Protein AF-A0A854CPE5-F1 (afdb_monomer_lite)

Organism: Xanthomonas oryzae pv. oryzae (NCBI:txid64187)

Structure (mmCIF, N/CA/C/O backbone):
data_AF-A0A854CPE5-F1
#
_entry.id   AF-A0A854CPE5-F1
#
loop_
_at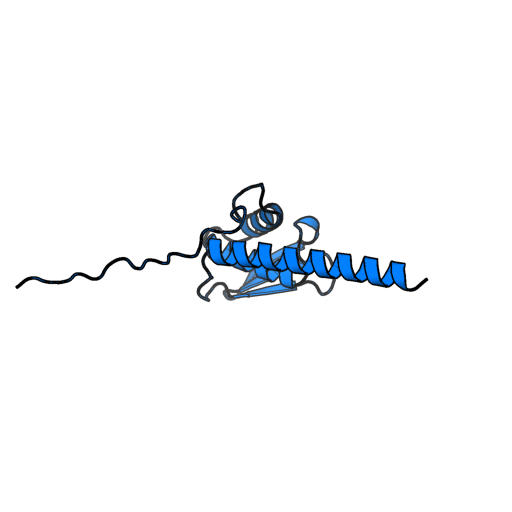om_site.group_PDB
_atom_site.id
_atom_site.type_symbol
_atom_site.label_atom_id
_atom_site.label_alt_id
_atom_site.label_comp_id
_atom_site.label_asym_id
_atom_site.label_entity_id
_atom_site.label_seq_id
_atom_site.pdbx_PDB_ins_code
_atom_site.Cartn_x
_atom_site.Cartn_y
_atom_site.Cartn_z
_atom_site.occupancy
_atom_site.B_iso_or_equiv
_atom_site.auth_seq_id
_atom_site.auth_comp_id
_atom_site.auth_asym_id
_atom_site.auth_atom_id
_atom_site.pdbx_PDB_model_num
ATOM 1 N N . MET A 1 1 ? -31.395 38.314 20.284 1.00 46.66 1 MET A N 1
ATOM 2 C CA . MET A 1 1 ? -31.740 37.144 19.441 1.00 46.66 1 MET A CA 1
ATOM 3 C C . MET A 1 1 ? -31.297 37.525 18.035 1.00 46.66 1 MET A C 1
ATOM 5 O O . MET A 1 1 ? -31.662 38.605 17.608 1.00 46.66 1 MET A O 1
ATOM 9 N N . SER A 1 2 ? -30.349 36.850 17.391 1.00 40.75 2 SER A N 1
ATOM 10 C CA . SER A 1 2 ? -30.485 35.465 16.932 1.00 40.75 2 SER A CA 1
ATOM 11 C C . SER A 1 2 ? -29.135 34.753 16.787 1.00 40.75 2 SER A C 1
ATOM 13 O O . SER A 1 2 ? -28.080 35.375 16.704 1.00 40.75 2 SER A O 1
ATOM 15 N N . ALA A 1 3 ? -29.227 33.428 16.828 1.00 42.06 3 ALA A N 1
ATOM 16 C CA . ALA A 1 3 ? -28.177 32.440 16.983 1.00 42.06 3 ALA A CA 1
ATOM 17 C C . ALA A 1 3 ? -27.216 32.311 15.789 1.00 42.06 3 ALA A C 1
ATOM 19 O O . ALA A 1 3 ? -27.612 32.420 14.632 1.00 42.06 3 ALA A O 1
ATOM 20 N N . GLN A 1 4 ? -25.969 31.961 16.108 1.00 42.56 4 GLN A N 1
ATOM 21 C CA . GLN A 1 4 ? -25.075 31.229 15.213 1.00 42.56 4 GLN A CA 1
ATOM 22 C C . GLN A 1 4 ? -25.560 29.773 15.110 1.00 42.56 4 GLN A C 1
ATOM 24 O O . GLN A 1 4 ? -25.997 29.214 16.121 1.00 42.56 4 GLN A O 1
ATOM 29 N N . PRO A 1 5 ? -25.349 29.115 13.963 1.00 46.19 5 PRO A N 1
ATOM 30 C CA . PRO A 1 5 ? -24.831 27.759 14.022 1.00 46.19 5 PRO A CA 1
ATOM 31 C C . PRO A 1 5 ? -23.523 27.655 13.237 1.00 46.19 5 PRO A C 1
ATOM 33 O O . PRO A 1 5 ? -23.435 27.958 12.050 1.00 46.19 5 PRO A O 1
ATOM 36 N N . ALA A 1 6 ? -22.492 27.209 13.948 1.00 49.81 6 ALA A N 1
ATOM 37 C CA . ALA A 1 6 ? -21.289 26.637 13.379 1.00 49.81 6 ALA A CA 1
ATOM 38 C C . ALA A 1 6 ? -21.638 25.300 12.709 1.00 49.81 6 ALA A C 1
ATOM 40 O O . ALA A 1 6 ? -22.220 24.446 13.375 1.00 49.81 6 ALA A O 1
ATOM 41 N N . GLN A 1 7 ? -21.292 25.163 11.424 1.00 41.03 7 GLN A N 1
ATOM 42 C CA . GLN A 1 7 ? -21.178 23.950 10.587 1.00 41.03 7 GLN A CA 1
ATOM 43 C C . GLN A 1 7 ? -21.105 24.480 9.142 1.00 41.03 7 GLN A C 1
ATOM 45 O O . GLN A 1 7 ? -22.050 25.107 8.691 1.00 41.03 7 GLN A O 1
ATOM 50 N N . THR A 1 8 ? -20.012 24.438 8.385 1.00 40.66 8 THR A N 1
ATOM 51 C CA . THR A 1 8 ? -19.112 23.320 8.104 1.00 40.66 8 THR A CA 1
ATOM 52 C C . THR A 1 8 ? -17.741 23.880 7.691 1.00 40.66 8 THR A C 1
ATOM 54 O O . THR A 1 8 ? -17.513 24.303 6.562 1.00 40.66 8 THR A O 1
ATOM 57 N N . ARG A 1 9 ? -16.770 23.875 8.612 1.00 40.59 9 ARG A N 1
ATOM 58 C CA . ARG A 1 9 ? -15.346 23.830 8.234 1.00 40.59 9 ARG A CA 1
ATOM 59 C C . ARG A 1 9 ? -14.969 22.362 8.065 1.00 40.59 9 ARG A C 1
ATOM 61 O O . ARG A 1 9 ? -14.105 21.846 8.763 1.00 40.59 9 ARG A O 1
ATOM 68 N N . GLU A 1 10 ? -15.674 21.672 7.182 1.00 41.19 10 GLU A N 1
ATOM 69 C CA . GLU A 1 10 ? -15.244 20.363 6.716 1.00 41.19 10 GLU A CA 1
ATOM 70 C C . GLU A 1 10 ? -14.103 20.635 5.744 1.00 41.19 10 GLU A C 1
ATOM 72 O O . GLU A 1 10 ? -14.318 20.971 4.585 1.00 41.19 10 GLU A O 1
ATOM 77 N N . THR A 1 11 ? -12.884 20.638 6.291 1.00 46.59 11 THR A N 1
ATOM 78 C CA . THR A 1 11 ? -11.666 20.239 5.579 1.00 46.59 11 THR A CA 1
ATOM 79 C C . THR A 1 11 ? -11.638 20.659 4.110 1.00 46.59 11 THR A C 1
ATOM 81 O O . THR A 1 11 ? -11.739 19.837 3.205 1.00 46.59 11 THR A O 1
ATOM 84 N N . GLN A 1 12 ? -11.410 21.951 3.866 1.00 42.62 12 GLN A N 1
ATOM 85 C CA . GLN A 1 12 ? -10.748 22.390 2.639 1.00 42.62 12 GLN A CA 1
ATOM 86 C C . GLN A 1 12 ? -9.316 21.830 2.678 1.00 42.62 12 GLN A C 1
ATOM 88 O O . GLN A 1 12 ? -8.351 22.524 2.991 1.00 42.62 12 GLN A O 1
ATOM 93 N N . VAL A 1 13 ? -9.183 20.523 2.444 1.00 50.97 13 VAL A N 1
ATOM 94 C CA . VAL A 1 13 ? -7.918 19.924 2.040 1.00 50.97 13 VAL A CA 1
ATOM 95 C C . VAL A 1 13 ? -7.645 20.561 0.688 1.00 50.97 13 VAL A C 1
ATOM 97 O O . VAL A 1 13 ? -8.450 20.419 -0.232 1.00 50.97 13 VAL A O 1
ATOM 100 N N . ALA A 1 14 ? -6.587 21.368 0.606 1.00 47.00 14 ALA A N 1
ATOM 101 C CA . ALA A 1 14 ? -6.146 21.979 -0.639 1.00 47.00 14 ALA A CA 1
ATOM 102 C C . ALA A 1 14 ? -6.264 20.954 -1.775 1.00 47.00 14 ALA A C 1
ATOM 104 O O . ALA A 1 14 ? -5.809 19.820 -1.603 1.00 47.00 14 ALA A O 1
ATOM 105 N N . ALA A 1 15 ? -6.919 21.343 -2.877 1.00 50.34 15 ALA A N 1
ATOM 106 C CA . ALA A 1 15 ? -7.175 20.480 -4.027 1.00 50.34 15 ALA A CA 1
ATOM 107 C C . ALA A 1 15 ? -5.958 19.579 -4.302 1.00 50.34 15 ALA A C 1
ATOM 109 O O . ALA A 1 15 ? -4.832 20.098 -4.317 1.00 50.34 15 ALA A O 1
ATOM 110 N N . PRO A 1 16 ? -6.142 18.255 -4.467 1.00 53.00 16 PRO A N 1
ATOM 111 C CA . PRO A 1 16 ? -5.021 17.353 -4.662 1.00 53.00 16 PRO A CA 1
ATOM 112 C C . PRO A 1 16 ? -4.223 17.856 -5.866 1.00 53.00 16 PRO A C 1
ATOM 114 O O . PRO A 1 16 ? -4.749 17.985 -6.971 1.00 53.00 16 PRO A O 1
ATOM 117 N N . LYS A 1 17 ? -2.953 18.214 -5.648 1.00 63.84 17 LYS A N 1
ATOM 118 C CA . LYS A 1 17 ? -2.016 18.543 -6.727 1.00 63.84 17 LYS A CA 1
ATOM 119 C C . LYS A 1 17 ? -1.672 17.244 -7.463 1.00 63.84 17 LYS A C 1
ATOM 121 O O . LYS A 1 17 ? -0.598 16.695 -7.256 1.00 63.84 17 LYS A O 1
ATOM 126 N N . GLY A 1 18 ? -2.607 16.730 -8.262 1.00 73.81 18 GLY A N 1
ATOM 127 C CA . GLY A 1 18 ? -2.443 15.542 -9.101 1.00 73.81 18 GLY A CA 1
ATOM 128 C C . GLY A 1 18 ? -3.628 14.566 -9.070 1.00 73.81 18 GLY A C 1
ATOM 129 O O . GLY A 1 18 ? -4.609 14.807 -8.362 1.00 73.81 18 GLY A O 1
ATOM 130 N N . PRO A 1 19 ? -3.565 13.482 -9.870 1.00 85.50 19 PRO A N 1
ATOM 131 C CA . PRO A 1 19 ? -4.626 12.479 -9.948 1.00 85.50 19 PRO A CA 1
ATOM 132 C C . PRO A 1 19 ? -4.891 11.843 -8.581 1.00 85.50 19 PRO A C 1
ATOM 134 O O . PRO A 1 19 ? -3.994 11.728 -7.751 1.00 85.50 19 PRO A O 1
ATOM 137 N N . SER A 1 20 ? -6.130 11.413 -8.352 1.00 89.12 20 SER A N 1
ATOM 138 C CA . SER A 1 20 ? -6.508 10.678 -7.140 1.00 89.12 20 SER A CA 1
ATOM 139 C C . SER A 1 20 ? -6.037 9.223 -7.202 1.00 89.12 20 SER A C 1
ATOM 141 O O . SER A 1 20 ? -5.993 8.642 -8.274 1.00 89.12 20 SER A O 1
ATOM 143 N N . LEU A 1 21 ? -5.778 8.577 -6.060 1.00 91.06 21 LEU A N 1
ATOM 144 C CA . LEU A 1 21 ? -5.281 7.186 -6.010 1.00 91.06 21 LEU A CA 1
ATOM 145 C C . LEU A 1 21 ? -6.187 6.127 -6.675 1.00 91.06 21 LEU A C 1
ATOM 147 O O . LEU A 1 21 ? -5.727 5.033 -6.968 1.00 91.06 21 LEU A O 1
ATOM 151 N N . ASN A 1 22 ? -7.469 6.426 -6.898 1.00 88.88 22 ASN A N 1
ATOM 152 C CA . ASN A 1 22 ? -8.410 5.553 -7.620 1.00 88.88 22 ASN A CA 1
ATOM 153 C C . ASN A 1 22 ? -8.461 5.835 -9.129 1.00 88.88 22 ASN A C 1
ATOM 155 O O . ASN A 1 22 ? -9.213 5.177 -9.838 1.00 88.88 22 ASN A O 1
ATOM 159 N N . ASP A 1 23 ? -7.749 6.855 -9.592 1.00 90.69 23 ASP A N 1
ATOM 160 C CA . ASP A 1 23 ? -7.656 7.203 -10.997 1.00 90.69 23 ASP A CA 1
ATOM 161 C C . ASP A 1 23 ? -6.546 6.371 -11.639 1.00 90.69 23 ASP A C 1
ATOM 163 O O . ASP A 1 23 ? -5.448 6.267 -11.089 1.00 90.69 23 ASP A O 1
ATOM 167 N N . ALA A 1 24 ? -6.807 5.809 -12.818 1.00 90.06 24 ALA A N 1
ATOM 168 C CA . ALA A 1 24 ? -5.822 5.018 -13.552 1.00 90.06 24 ALA A CA 1
ATOM 169 C C . ALA A 1 24 ? -4.558 5.808 -13.929 1.00 90.06 24 ALA A C 1
ATOM 171 O O . ALA A 1 24 ? -3.507 5.209 -14.143 1.00 90.06 24 ALA A O 1
ATOM 172 N N . SER A 1 25 ? -4.649 7.137 -13.966 1.00 90.56 25 SER A N 1
ATOM 173 C CA . SER A 1 25 ? -3.533 8.048 -14.222 1.00 90.56 25 SER A CA 1
ATOM 174 C C . SER A 1 25 ? -2.595 8.192 -13.020 1.00 90.56 25 SER A C 1
ATOM 176 O O . SER A 1 25 ? -1.502 8.740 -13.158 1.00 90.56 25 SER A O 1
ATOM 178 N N . HIS A 1 26 ? -2.999 7.741 -11.826 1.00 92.25 26 HIS A N 1
ATOM 179 C CA . HIS A 1 26 ? -2.142 7.791 -10.649 1.00 92.25 26 HIS A CA 1
ATOM 180 C C . HIS A 1 26 ? -1.055 6.705 -10.738 1.00 92.25 26 HIS A C 1
ATOM 182 O O . HIS A 1 26 ? -1.379 5.530 -10.919 1.00 92.25 26 HIS A O 1
ATOM 188 N N . PRO A 1 27 ? 0.232 7.040 -10.534 1.00 91.38 27 PRO A N 1
ATOM 189 C CA . PRO A 1 27 ? 1.338 6.089 -10.692 1.00 91.38 27 PRO A CA 1
ATOM 190 C C . PRO A 1 27 ? 1.210 4.859 -9.781 1.00 91.38 27 PRO A C 1
ATOM 192 O O . PRO A 1 27 ? 1.500 3.741 -10.191 1.00 91.38 27 PRO A O 1
ATOM 195 N N . ASP A 1 28 ? 0.716 5.051 -8.557 1.00 94.56 28 ASP A N 1
ATOM 196 C CA . ASP A 1 28 ? 0.497 3.962 -7.595 1.00 94.56 28 ASP A CA 1
ATOM 197 C C . ASP A 1 28 ? -0.878 3.273 -7.699 1.00 94.56 28 ASP A C 1
ATOM 199 O O . ASP A 1 28 ? -1.187 2.410 -6.878 1.00 94.56 28 ASP A O 1
ATOM 203 N N . HIS A 1 29 ? -1.715 3.613 -8.689 1.00 95.38 29 HIS A N 1
ATOM 204 C CA . HIS A 1 29 ? -3.049 3.013 -8.843 1.00 95.38 29 HIS A CA 1
ATOM 205 C C . HIS A 1 29 ? -2.987 1.491 -9.024 1.00 95.38 29 HIS A C 1
ATOM 207 O O . HIS A 1 29 ? -3.776 0.753 -8.432 1.00 95.38 29 HIS A O 1
ATOM 213 N N . ALA A 1 30 ? -2.021 1.000 -9.808 1.00 95.94 30 ALA A N 1
ATOM 214 C CA . ALA A 1 30 ? -1.852 -0.431 -10.050 1.00 95.94 30 ALA A CA 1
ATOM 215 C C . ALA A 1 30 ? -1.497 -1.196 -8.762 1.00 95.94 30 ALA A C 1
ATOM 217 O O . ALA A 1 30 ? -2.104 -2.227 -8.466 1.00 95.94 30 ALA A O 1
ATOM 218 N N . LEU A 1 31 ? -0.566 -0.659 -7.964 1.00 96.00 31 LEU A N 1
ATOM 219 C CA . LEU A 1 31 ? -0.207 -1.226 -6.663 1.00 96.00 31 LEU A CA 1
ATOM 220 C C . LEU A 1 31 ? -1.399 -1.183 -5.695 1.00 96.00 31 LEU A C 1
ATOM 222 O O . LEU A 1 31 ? -1.690 -2.184 -5.037 1.00 96.00 31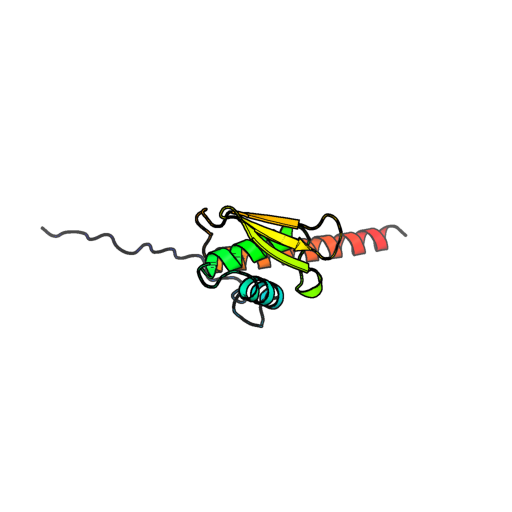 LEU A O 1
ATOM 226 N N . HIS A 1 32 ? -2.116 -0.057 -5.641 1.00 96.06 32 HIS A N 1
ATOM 227 C CA . HIS A 1 32 ? -3.308 0.094 -4.809 1.00 96.06 32 HIS A CA 1
ATOM 228 C C . HIS A 1 32 ? -4.374 -0.950 -5.143 1.00 96.06 32 HIS A C 1
ATOM 230 O O . HIS A 1 32 ? -4.894 -1.605 -4.242 1.00 96.06 32 HIS A O 1
ATOM 236 N N . ASN A 1 33 ? -4.670 -1.165 -6.426 1.00 95.94 33 ASN A N 1
ATOM 237 C CA . ASN A 1 33 ? -5.656 -2.162 -6.838 1.00 95.94 33 ASN A CA 1
ATOM 238 C C . ASN A 1 33 ? -5.221 -3.589 -6.494 1.00 95.94 33 ASN A C 1
ATOM 240 O O . ASN A 1 33 ? -6.041 -4.375 -6.015 1.00 95.94 33 ASN A O 1
ATOM 244 N N . ALA A 1 34 ? -3.937 -3.916 -6.668 1.00 96.00 34 ALA A N 1
ATOM 245 C CA . ALA A 1 34 ? -3.405 -5.220 -6.286 1.00 96.00 34 ALA A CA 1
ATOM 246 C C . ALA A 1 34 ? -3.546 -5.469 -4.773 1.00 96.00 34 ALA A C 1
ATOM 248 O O . ALA A 1 34 ? -4.045 -6.517 -4.358 1.00 96.00 34 ALA A O 1
ATOM 249 N N . LEU A 1 35 ? -3.191 -4.483 -3.942 1.00 95.00 35 LEU A N 1
ATOM 250 C CA . LEU A 1 35 ? -3.375 -4.543 -2.489 1.00 95.00 35 LEU A CA 1
ATOM 251 C C . LEU A 1 35 ? -4.856 -4.634 -2.110 1.00 95.00 35 LEU A C 1
ATOM 253 O O . LEU A 1 35 ? -5.234 -5.497 -1.319 1.00 95.00 35 LEU A O 1
ATOM 257 N N . ARG A 1 36 ? -5.716 -3.797 -2.701 1.00 94.88 36 ARG A N 1
ATOM 258 C CA . ARG A 1 36 ? -7.159 -3.772 -2.425 1.00 94.88 36 ARG A CA 1
ATOM 259 C C . ARG A 1 36 ? -7.839 -5.099 -2.748 1.00 94.88 36 ARG A C 1
ATOM 261 O O . ARG A 1 36 ? -8.739 -5.487 -2.006 1.00 94.88 36 ARG A O 1
ATOM 268 N N . SER A 1 37 ? -7.402 -5.781 -3.809 1.00 94.38 37 SER A N 1
ATOM 269 C CA . SER A 1 37 ? -7.900 -7.104 -4.207 1.00 94.38 37 SER A CA 1
ATOM 270 C C . SER A 1 37 ? -7.459 -8.227 -3.266 1.00 94.38 37 SER A C 1
ATOM 272 O O . SER A 1 37 ? -8.108 -9.271 -3.236 1.00 94.38 37 SER A O 1
ATOM 274 N N . LYS A 1 38 ? -6.347 -8.057 -2.542 1.00 93.75 38 LYS A N 1
ATOM 275 C CA . LYS A 1 38 ? -5.834 -9.042 -1.576 1.00 93.75 38 LYS A CA 1
ATOM 276 C C . LYS A 1 38 ? -6.307 -8.762 -0.147 1.00 93.75 38 LYS A C 1
ATOM 278 O O . LYS A 1 38 ? -6.345 -9.672 0.675 1.00 93.75 38 LYS A O 1
ATOM 283 N N . LEU A 1 39 ? -6.653 -7.512 0.156 1.00 93.81 39 LEU A N 1
ATOM 284 C CA . LEU A 1 39 ? -7.226 -7.118 1.438 1.00 93.81 39 LEU A CA 1
ATOM 285 C C . LEU A 1 39 ? -8.699 -7.552 1.544 1.00 93.81 39 LEU A C 1
ATOM 287 O O . LEU A 1 39 ? -9.435 -7.481 0.557 1.00 93.81 39 LEU A O 1
ATOM 291 N N . PRO A 1 40 ? -9.172 -7.934 2.744 1.00 91.62 40 PRO A N 1
ATOM 292 C CA . PRO A 1 40 ? -10.583 -8.225 2.978 1.00 91.62 40 PRO A CA 1
ATOM 293 C C . PRO A 1 40 ? -11.492 -7.057 2.575 1.00 91.62 40 PRO A C 1
ATOM 295 O O . PRO A 1 40 ? -11.142 -5.888 2.740 1.00 91.62 40 PRO A O 1
ATOM 298 N N . SER A 1 41 ? -12.696 -7.358 2.085 1.00 88.88 41 SER A N 1
ATOM 299 C CA . SER A 1 41 ? -13.680 -6.339 1.687 1.00 88.88 41 SER A CA 1
ATOM 300 C C . SER A 1 41 ? -14.115 -5.430 2.842 1.00 88.88 41 SER A C 1
ATOM 302 O O . SER A 1 41 ? -14.406 -4.266 2.582 1.00 88.88 41 SER A O 1
ATOM 304 N N . LEU A 1 42 ? -14.074 -5.932 4.086 1.00 90.12 42 LEU A N 1
ATOM 305 C CA . LEU A 1 42 ? -14.333 -5.189 5.330 1.00 90.12 42 LEU A CA 1
ATOM 306 C C . LEU A 1 42 ? -13.379 -3.995 5.527 1.00 90.12 42 LEU A C 1
ATOM 308 O O . LEU A 1 42 ? -13.703 -3.055 6.244 1.00 90.12 42 LEU A O 1
ATOM 312 N N . ILE A 1 43 ? -12.195 -4.028 4.910 1.00 91.56 43 ILE A N 1
ATOM 313 C CA . ILE A 1 43 ? -11.221 -2.945 5.018 1.00 91.56 43 ILE A CA 1
ATOM 314 C C . ILE A 1 43 ? -11.647 -1.783 4.121 1.00 91.56 43 ILE A C 1
ATOM 316 O O . ILE A 1 43 ? -11.811 -1.935 2.906 1.00 91.56 43 ILE A O 1
ATOM 320 N N . SER A 1 44 ? -11.798 -0.609 4.734 1.00 91.38 44 SER A N 1
ATOM 321 C CA . SER A 1 44 ? -12.140 0.638 4.054 1.00 91.38 44 SER A CA 1
ATOM 322 C C . SER A 1 44 ? -11.119 0.999 2.975 1.00 91.38 44 SER A C 1
ATOM 324 O O . SER A 1 44 ? -9.928 0.700 3.081 1.00 91.38 44 SER A O 1
ATOM 326 N N . ASN A 1 45 ? -11.571 1.720 1.946 1.00 91.69 45 ASN A N 1
ATOM 327 C CA . ASN A 1 45 ? -10.688 2.175 0.868 1.00 91.69 45 ASN A CA 1
ATOM 328 C C . ASN A 1 45 ? -9.583 3.122 1.372 1.00 91.69 45 ASN A C 1
ATOM 330 O O . ASN A 1 45 ? -8.484 3.113 0.831 1.00 91.69 45 ASN A O 1
ATOM 334 N N . GLU A 1 46 ? -9.843 3.899 2.425 1.00 92.94 46 GLU A N 1
ATOM 335 C CA . GLU A 1 46 ? -8.840 4.756 3.074 1.00 92.94 46 GLU A CA 1
ATOM 336 C C . GLU A 1 46 ? -7.721 3.933 3.716 1.00 92.94 46 GLU A C 1
ATOM 338 O O . GLU A 1 46 ? -6.539 4.196 3.505 1.00 92.94 46 GLU A O 1
ATOM 343 N N . THR A 1 47 ? -8.075 2.858 4.421 1.00 94.31 47 THR A N 1
ATOM 344 C CA . THR A 1 47 ? -7.095 1.929 4.985 1.00 94.31 47 THR A CA 1
ATOM 345 C C . THR A 1 47 ? -6.313 1.215 3.882 1.00 94.31 47 THR A C 1
ATOM 347 O O . THR A 1 47 ? -5.096 1.099 3.984 1.00 94.31 47 THR A O 1
ATOM 350 N N . ALA A 1 48 ? -6.962 0.789 2.792 1.00 94.44 48 ALA A N 1
ATOM 351 C CA . ALA A 1 48 ? -6.269 0.192 1.644 1.00 94.44 48 ALA A CA 1
ATOM 352 C C . ALA A 1 48 ? -5.291 1.177 0.968 1.00 94.44 48 ALA A C 1
ATOM 354 O O . ALA A 1 48 ? -4.163 0.806 0.622 1.00 94.44 48 ALA A O 1
ATOM 355 N N . ALA A 1 49 ? -5.677 2.450 0.849 1.00 95.00 49 ALA A N 1
ATOM 356 C CA . ALA A 1 49 ? -4.792 3.520 0.403 1.00 95.00 49 ALA A CA 1
ATOM 357 C C . ALA A 1 49 ? -3.585 3.662 1.338 1.00 95.00 49 ALA A C 1
ATOM 359 O O . ALA A 1 49 ? -2.443 3.695 0.879 1.00 95.00 49 ALA A O 1
ATOM 360 N N . HIS A 1 50 ? -3.813 3.681 2.651 1.00 95.25 50 HIS A N 1
ATOM 361 C CA . HIS A 1 50 ? -2.739 3.785 3.634 1.00 95.25 50 HIS A CA 1
ATOM 362 C C . HIS A 1 50 ? -1.774 2.589 3.580 1.00 95.25 50 HIS A C 1
ATOM 364 O O . HIS A 1 50 ? -0.556 2.768 3.630 1.00 95.25 50 HIS A O 1
ATOM 370 N N . VAL A 1 51 ? -2.298 1.374 3.381 1.00 95.81 51 VAL A N 1
ATOM 371 C CA . VAL A 1 51 ? -1.479 0.174 3.152 1.00 95.81 51 VAL A CA 1
ATOM 372 C C . VAL A 1 51 ? -0.592 0.341 1.917 1.00 95.81 51 VAL A C 1
ATOM 374 O O . VAL A 1 51 ? 0.578 -0.029 1.958 1.00 95.81 51 VAL A O 1
ATOM 377 N N . THR A 1 52 ? -1.112 0.950 0.848 1.00 96.25 52 THR A N 1
ATOM 378 C CA . THR A 1 52 ? -0.354 1.239 -0.384 1.00 96.25 52 THR A CA 1
ATOM 379 C C . THR A 1 52 ? 0.819 2.174 -0.123 1.00 96.25 52 THR A C 1
ATOM 381 O O . THR A 1 52 ? 1.942 1.895 -0.543 1.00 96.25 52 THR A O 1
ATOM 384 N N . LEU A 1 53 ? 0.581 3.253 0.625 1.00 95.50 53 LEU A N 1
ATOM 385 C CA . LEU A 1 53 ? 1.626 4.194 1.020 1.00 95.50 53 LEU A CA 1
ATOM 386 C C . LEU A 1 53 ? 2.753 3.502 1.797 1.00 95.50 53 LEU A C 1
ATOM 388 O O . LEU A 1 53 ? 3.925 3.679 1.465 1.00 95.50 53 LEU A O 1
ATOM 392 N N . LEU A 1 54 ? 2.412 2.689 2.797 1.00 95.62 54 LEU A N 1
ATOM 393 C CA . LEU A 1 54 ? 3.411 2.000 3.615 1.00 95.62 54 LEU A CA 1
ATOM 394 C C . LEU A 1 54 ? 4.132 0.885 2.853 1.00 95.62 54 LEU A C 1
ATOM 396 O O . LEU A 1 54 ? 5.337 0.716 3.034 1.00 95.62 54 LEU A O 1
ATOM 400 N N . ALA A 1 55 ? 3.439 0.156 1.975 1.00 95.94 55 ALA A N 1
ATOM 401 C CA . ALA A 1 55 ? 4.059 -0.828 1.092 1.00 95.94 55 ALA A CA 1
ATOM 402 C C . ALA A 1 55 ? 5.153 -0.173 0.232 1.00 95.94 55 ALA A C 1
ATOM 404 O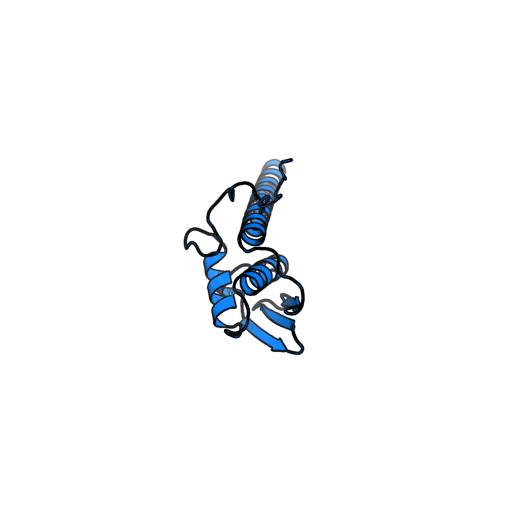 O . ALA A 1 55 ? 6.302 -0.622 0.252 1.00 95.94 55 ALA A O 1
ATOM 405 N N . LYS A 1 56 ? 4.830 0.955 -0.414 1.00 95.00 56 LYS A N 1
ATOM 406 C CA . LYS A 1 56 ? 5.776 1.717 -1.237 1.00 95.00 56 LYS A CA 1
ATOM 407 C C . LYS A 1 56 ? 6.982 2.208 -0.440 1.00 95.00 56 LYS A C 1
ATOM 409 O O . LYS A 1 56 ? 8.114 2.029 -0.881 1.00 95.00 56 LYS A O 1
ATOM 414 N N . GLN A 1 57 ? 6.761 2.774 0.748 1.00 93.69 57 GLN A N 1
ATOM 415 C CA . GLN A 1 57 ? 7.849 3.234 1.624 1.00 93.69 57 GLN A CA 1
ATOM 416 C C . GLN A 1 57 ? 8.794 2.103 2.056 1.00 93.69 57 GLN A C 1
ATOM 418 O O . GLN A 1 57 ? 9.965 2.354 2.319 1.00 93.69 57 GLN A O 1
ATOM 423 N N . ASN A 1 58 ? 8.311 0.858 2.083 1.00 95.06 58 ASN A N 1
ATOM 424 C CA . ASN A 1 58 ? 9.106 -0.330 2.403 1.00 95.06 58 ASN A CA 1
ATOM 425 C C . ASN A 1 58 ? 9.654 -1.055 1.154 1.00 95.06 58 ASN A C 1
ATOM 427 O O . ASN A 1 58 ? 10.054 -2.216 1.239 1.00 95.06 58 ASN A O 1
ATOM 431 N N . GLY A 1 59 ? 9.671 -0.389 -0.006 1.00 93.00 59 GLY A N 1
ATOM 432 C CA . GLY A 1 59 ? 10.262 -0.902 -1.248 1.00 93.00 59 GLY A CA 1
ATOM 433 C C . GLY A 1 59 ? 9.315 -1.716 -2.136 1.00 93.00 59 GLY A C 1
ATOM 434 O O . GLY A 1 59 ? 9.713 -2.153 -3.217 1.00 93.00 59 GLY A O 1
ATOM 435 N N . ILE A 1 60 ? 8.057 -1.895 -1.725 1.00 96.44 60 ILE A N 1
ATOM 436 C CA . ILE A 1 60 ? 7.006 -2.561 -2.507 1.00 96.44 60 ILE A CA 1
ATOM 437 C C . ILE A 1 60 ? 6.247 -1.481 -3.284 1.00 96.44 60 ILE A C 1
ATOM 439 O O . ILE A 1 60 ? 5.151 -1.076 -2.913 1.00 96.44 60 ILE A O 1
ATOM 443 N N . ASP A 1 61 ? 6.885 -0.950 -4.325 1.00 93.88 61 ASP A N 1
ATOM 444 C CA . ASP A 1 61 ? 6.414 0.211 -5.101 1.00 93.88 61 ASP A CA 1
ATOM 445 C C . ASP A 1 61 ? 5.570 -0.140 -6.338 1.00 93.88 61 ASP A C 1
ATOM 447 O O . ASP A 1 61 ? 5.070 0.747 -7.024 1.00 93.88 61 ASP A O 1
ATOM 451 N N . SER A 1 62 ? 5.405 -1.426 -6.630 1.00 94.19 62 SER A N 1
ATOM 452 C CA . SER A 1 62 ? 4.771 -1.924 -7.849 1.00 94.19 62 SER A CA 1
ATOM 453 C C . SER A 1 62 ? 4.084 -3.266 -7.583 1.00 94.19 62 SER A C 1
ATOM 455 O O . SER A 1 62 ? 4.490 -3.994 -6.671 1.00 94.19 62 SER A O 1
ATOM 457 N N . PRO A 1 63 ? 3.036 -3.614 -8.353 1.00 95.44 63 PRO A N 1
ATOM 458 C CA . PRO A 1 63 ? 2.336 -4.887 -8.191 1.00 95.44 63 PRO A CA 1
ATOM 459 C C . PRO A 1 63 ? 3.259 -6.098 -8.395 1.00 95.44 63 PRO A C 1
ATOM 461 O O . PRO A 1 63 ? 3.106 -7.087 -7.690 1.00 95.44 63 PRO A O 1
ATOM 464 N N . ASP A 1 64 ? 4.268 -6.012 -9.266 1.00 95.88 64 ASP A N 1
ATOM 465 C CA . ASP A 1 64 ? 5.258 -7.082 -9.476 1.00 95.88 64 ASP A CA 1
ATOM 466 C C . ASP A 1 64 ? 6.166 -7.311 -8.258 1.00 95.88 64 ASP A C 1
ATOM 468 O O . ASP A 1 64 ? 6.709 -8.400 -8.057 1.00 95.88 64 ASP A O 1
ATOM 472 N N . LYS A 1 65 ? 6.326 -6.285 -7.412 1.00 96.00 65 LYS A N 1
ATOM 473 C CA . LYS A 1 65 ? 7.045 -6.394 -6.141 1.00 96.00 65 LYS A CA 1
ATOM 474 C C . LYS A 1 65 ? 6.163 -6.875 -5.000 1.00 96.00 65 LYS A C 1
ATOM 476 O O . LYS A 1 65 ? 6.697 -7.130 -3.926 1.00 96.00 65 LYS A O 1
ATOM 481 N N . LEU A 1 66 ? 4.852 -7.010 -5.194 1.00 97.00 66 LEU A N 1
ATOM 482 C CA . LEU A 1 66 ? 3.923 -7.520 -4.192 1.00 97.00 66 LEU A CA 1
ATOM 483 C C . LEU A 1 66 ? 3.827 -9.046 -4.295 1.00 97.00 66 LEU A C 1
ATOM 485 O O . LEU A 1 66 ? 3.248 -9.584 -5.233 1.00 97.00 66 LEU A O 1
ATOM 489 N N . GLN A 1 67 ? 4.338 -9.756 -3.293 1.00 95.31 67 GLN A N 1
ATOM 490 C CA . GLN A 1 67 ? 4.250 -11.214 -3.237 1.00 95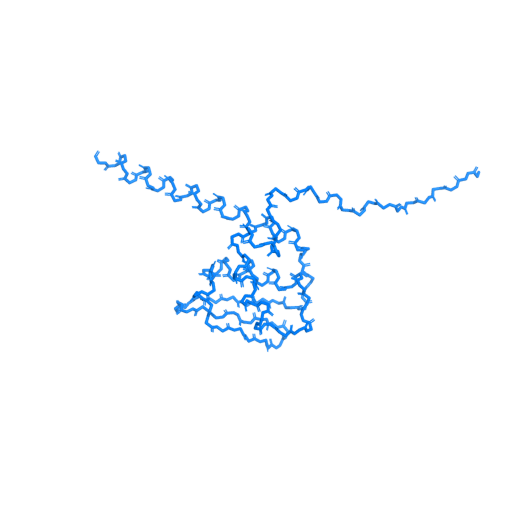.31 67 GLN A CA 1
ATOM 491 C C . GLN A 1 67 ? 2.915 -11.674 -2.644 1.00 95.31 67 GLN A C 1
ATOM 493 O O . GLN A 1 67 ? 2.217 -12.506 -3.221 1.00 95.31 67 GLN A O 1
ATOM 498 N N . ASN A 1 68 ? 2.561 -11.162 -1.463 1.00 94.69 68 ASN A N 1
ATOM 499 C CA . ASN A 1 68 ? 1.341 -11.561 -0.768 1.00 94.69 68 ASN A CA 1
ATOM 500 C C . ASN A 1 68 ? 0.889 -10.501 0.244 1.00 94.69 68 ASN A C 1
ATOM 502 O O . ASN A 1 68 ? 1.692 -9.704 0.728 1.00 94.69 68 ASN A O 1
ATOM 506 N N . VAL A 1 69 ? -0.392 -10.544 0.612 1.00 95.94 69 VAL A N 1
ATOM 507 C CA . VAL A 1 69 ? -0.953 -9.774 1.726 1.00 95.94 69 VAL A CA 1
ATOM 508 C C . VAL A 1 69 ? -1.676 -10.735 2.649 1.00 95.94 69 VAL A C 1
ATOM 510 O O . VAL A 1 69 ? -2.503 -11.524 2.204 1.00 95.94 69 VAL A O 1
ATOM 513 N N . THR A 1 70 ? -1.371 -10.679 3.938 1.00 94.69 70 THR A N 1
ATOM 514 C CA . THR A 1 70 ? -2.073 -11.465 4.957 1.00 94.69 70 THR A CA 1
ATOM 515 C C . THR A 1 70 ? -2.566 -10.535 6.050 1.00 94.69 70 THR A C 1
ATOM 517 O O . THR A 1 70 ? -1.825 -9.665 6.496 1.00 94.69 70 THR A O 1
ATOM 520 N N . VAL A 1 71 ? -3.808 -10.711 6.493 1.00 94.25 71 VAL A N 1
ATOM 521 C CA . VAL A 1 71 ? -4.354 -9.961 7.626 1.00 94.25 71 VAL A CA 1
ATOM 522 C C . VAL A 1 71 ? -4.373 -10.860 8.852 1.00 94.25 71 VAL A C 1
ATOM 524 O O . VAL A 1 71 ? -5.008 -11.911 8.829 1.00 94.25 71 VAL A O 1
ATOM 527 N N . GLN A 1 72 ? -3.672 -10.459 9.909 1.00 92.94 72 GLN A N 1
ATOM 528 C CA . GLN A 1 72 ? -3.658 -11.155 11.196 1.00 92.94 72 GLN A CA 1
ATOM 529 C C . GLN A 1 72 ? -3.604 -10.137 12.332 1.00 92.94 72 GLN A C 1
ATOM 531 O O . GLN A 1 72 ? -2.903 -9.132 12.226 1.00 92.94 72 GLN A O 1
ATOM 536 N N . ASP A 1 73 ? -4.348 -10.399 13.407 1.00 90.38 73 ASP A N 1
ATOM 537 C CA . ASP A 1 73 ? -4.339 -9.584 14.633 1.00 90.38 73 ASP A CA 1
ATOM 538 C C . ASP A 1 73 ? -4.604 -8.080 14.385 1.00 90.38 73 ASP A C 1
ATOM 540 O O . ASP A 1 73 ? -3.969 -7.190 14.945 1.00 90.38 73 ASP A O 1
ATOM 544 N N . GLY A 1 74 ? -5.508 -7.766 13.449 1.00 90.44 74 GLY A N 1
ATOM 545 C CA . GLY A 1 74 ? -5.804 -6.376 13.082 1.00 90.44 74 GLY A CA 1
ATOM 546 C C . GLY A 1 74 ? -4.655 -5.647 12.374 1.00 90.44 74 GLY A C 1
ATOM 547 O O . GLY A 1 74 ? -4.639 -4.415 12.336 1.00 90.44 74 GLY A O 1
ATOM 548 N N . LYS A 1 75 ? -3.692 -6.382 11.803 1.00 94.31 75 LYS A N 1
ATOM 549 C CA . LYS A 1 75 ? -2.617 -5.845 10.962 1.00 94.31 75 LYS A CA 1
ATOM 550 C C . LYS A 1 75 ? -2.623 -6.496 9.585 1.00 94.31 75 LYS A C 1
ATOM 552 O O . LYS A 1 75 ? -2.833 -7.700 9.464 1.00 94.31 75 LYS A O 1
ATOM 557 N N . ALA A 1 76 ? -2.348 -5.712 8.549 1.00 94.88 76 ALA A N 1
ATOM 558 C CA . ALA A 1 76 ? -2.009 -6.220 7.229 1.00 94.88 76 ALA A CA 1
ATOM 559 C C . ALA A 1 76 ? -0.491 -6.359 7.112 1.00 94.88 76 ALA A C 1
ATOM 561 O O . ALA A 1 76 ? 0.245 -5.378 7.208 1.00 94.88 76 ALA A O 1
ATOM 562 N N . PHE A 1 77 ? -0.038 -7.581 6.876 1.00 96.00 77 PHE A N 1
ATOM 563 C CA . PHE A 1 77 ? 1.332 -7.905 6.523 1.00 96.00 77 PHE A CA 1
ATOM 564 C C . PHE A 1 77 ? 1.433 -7.987 5.006 1.00 96.00 77 PHE A C 1
ATOM 566 O O . PHE A 1 77 ? 0.866 -8.883 4.381 1.00 96.00 77 PHE A O 1
ATOM 573 N N . VAL A 1 78 ? 2.146 -7.033 4.424 1.00 96.81 78 VAL A N 1
ATOM 574 C CA . VAL A 1 78 ? 2.457 -6.972 3.000 1.00 96.81 78 VAL A CA 1
ATOM 575 C C . VAL A 1 78 ? 3.856 -7.539 2.812 1.00 96.81 78 VAL A C 1
ATOM 577 O O . VAL A 1 78 ? 4.815 -7.021 3.385 1.00 96.81 78 VAL A O 1
ATOM 580 N N . MET A 1 79 ? 3.975 -8.607 2.031 1.00 96.69 79 MET A N 1
ATOM 581 C CA . MET A 1 79 ? 5.249 -9.249 1.712 1.00 96.69 79 MET A CA 1
ATOM 582 C C . MET A 1 79 ? 5.667 -8.876 0.297 1.00 96.69 79 MET A C 1
ATOM 584 O O . MET A 1 79 ? 4.866 -8.981 -0.635 1.00 96.69 79 MET A O 1
ATOM 588 N N . GLY A 1 80 ? 6.909 -8.424 0.156 1.00 96.50 80 GLY A N 1
ATOM 589 C CA . GLY A 1 80 ? 7.515 -8.123 -1.128 1.00 96.50 80 GLY A CA 1
ATOM 590 C C . GLY A 1 80 ? 8.155 -9.353 -1.767 1.00 96.50 80 GLY A C 1
ATOM 591 O O . GLY A 1 80 ? 8.475 -10.320 -1.081 1.00 96.50 80 GLY A O 1
ATOM 592 N N . THR A 1 81 ? 8.372 -9.319 -3.080 1.00 95.31 81 THR A N 1
ATOM 593 C CA . THR A 1 81 ? 9.113 -10.380 -3.789 1.00 95.31 81 THR A CA 1
ATOM 594 C C . THR A 1 81 ? 10.617 -10.326 -3.512 1.00 95.31 81 THR A C 1
ATOM 596 O O . THR A 1 81 ? 11.290 -11.355 -3.555 1.00 95.31 81 THR A O 1
ATOM 599 N N . THR A 1 82 ? 11.145 -9.148 -3.169 1.00 93.19 82 THR A N 1
ATOM 600 C CA . THR A 1 82 ? 12.536 -8.963 -2.738 1.00 93.19 82 THR A CA 1
ATOM 601 C C . THR A 1 82 ? 12.691 -9.312 -1.252 1.00 93.19 82 THR A C 1
ATOM 603 O O . THR A 1 82 ? 12.002 -8.713 -0.419 1.00 93.19 82 THR A O 1
ATOM 606 N N . PRO A 1 83 ? 13.620 -10.213 -0.872 1.00 90.56 83 PRO A N 1
ATOM 607 C CA . PRO A 1 83 ? 13.893 -10.515 0.529 1.00 90.56 83 PRO A CA 1
ATOM 608 C C . PRO A 1 83 ? 14.165 -9.252 1.351 1.00 90.56 83 PRO A C 1
ATOM 610 O O . PRO A 1 83 ? 14.964 -8.399 0.972 1.00 90.56 83 PRO A O 1
ATOM 613 N N . GLY A 1 84 ? 13.486 -9.134 2.491 1.00 92.69 84 GLY A N 1
ATOM 614 C CA . GLY A 1 84 ? 13.579 -7.973 3.376 1.00 92.69 84 GLY A CA 1
ATOM 615 C C . GLY A 1 84 ? 12.512 -6.903 3.134 1.00 92.69 84 GLY A C 1
ATOM 616 O O . GLY A 1 84 ? 12.177 -6.203 4.091 1.00 92.69 84 GLY A O 1
ATOM 617 N N . PHE A 1 85 ? 11.913 -6.824 1.939 1.00 96.12 85 PHE A N 1
ATOM 618 C CA . PHE A 1 85 ? 10.823 -5.885 1.660 1.00 96.12 85 PHE A CA 1
ATOM 619 C C . PHE A 1 85 ? 9.528 -6.402 2.273 1.00 96.12 85 PHE A C 1
ATOM 621 O O . PHE A 1 85 ? 8.959 -7.408 1.849 1.00 96.12 85 PHE A O 1
ATOM 628 N N . ARG A 1 86 ? 9.071 -5.717 3.317 1.00 95.88 86 ARG A N 1
ATOM 629 C CA . ARG A 1 86 ? 7.837 -6.043 4.026 1.00 95.88 86 ARG A CA 1
ATOM 630 C C . ARG A 1 86 ? 7.260 -4.790 4.658 1.00 95.88 86 ARG A C 1
ATOM 632 O O . ARG A 1 86 ? 8.013 -3.955 5.142 1.00 95.88 86 ARG A O 1
ATOM 639 N N . ALA A 1 87 ? 5.940 -4.699 4.724 1.00 95.69 87 ALA A N 1
ATOM 640 C CA . ALA A 1 87 ? 5.254 -3.674 5.499 1.00 95.69 87 ALA A CA 1
ATOM 641 C C . ALA A 1 87 ? 4.260 -4.332 6.456 1.00 95.69 87 ALA A C 1
ATOM 643 O O . ALA A 1 87 ? 3.550 -5.262 6.080 1.00 95.69 87 ALA A O 1
ATOM 644 N N . ALA A 1 88 ? 4.203 -3.846 7.692 1.00 94.88 88 ALA A N 1
ATOM 645 C CA . ALA A 1 88 ? 3.179 -4.223 8.656 1.00 94.88 88 ALA A CA 1
ATOM 646 C C . ALA A 1 88 ? 2.330 -2.987 8.951 1.00 94.88 88 ALA A C 1
ATOM 648 O O . ALA A 1 88 ? 2.838 -1.986 9.453 1.00 94.88 88 ALA A O 1
ATOM 649 N N . VAL A 1 89 ? 1.047 -3.052 8.612 1.00 93.19 89 VAL A N 1
ATOM 650 C CA . VAL A 1 89 ? 0.136 -1.909 8.668 1.00 93.19 89 VAL A CA 1
ATOM 651 C C . VAL A 1 89 ? -0.962 -2.194 9.667 1.00 93.19 89 VAL A C 1
ATOM 653 O O . VAL A 1 89 ? -1.682 -3.179 9.535 1.00 93.19 89 VAL A O 1
ATOM 656 N N . HIS A 1 90 ? -1.103 -1.334 10.667 1.00 91.88 90 HIS A N 1
ATOM 657 C CA .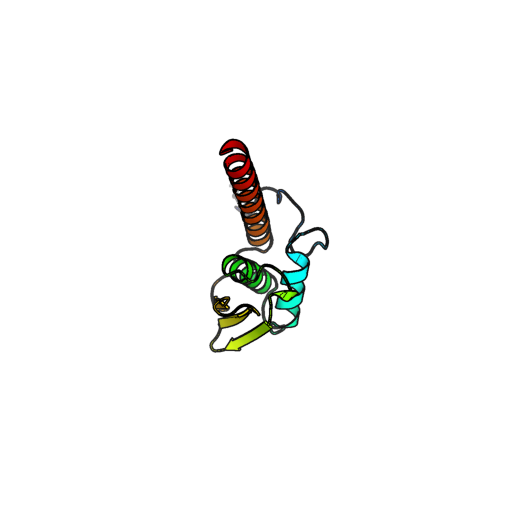 HIS A 1 90 ? -2.178 -1.447 11.642 1.00 91.88 90 HIS A CA 1
ATOM 658 C C . HIS A 1 90 ? -3.505 -1.032 11.002 1.00 91.88 90 HIS A C 1
ATOM 660 O O . HIS A 1 90 ? -3.653 0.102 10.562 1.00 91.88 90 HIS A O 1
ATOM 666 N N . LEU A 1 91 ? -4.472 -1.948 10.966 1.00 90.06 91 LEU A N 1
ATOM 667 C CA . LEU A 1 91 ? -5.787 -1.721 10.355 1.00 90.06 91 LEU A CA 1
ATOM 668 C C . LEU A 1 91 ? -6.794 -1.118 11.341 1.00 90.06 91 LEU A C 1
ATOM 670 O O . LEU A 1 91 ? -7.794 -0.552 10.919 1.00 90.06 91 LEU A O 1
ATOM 674 N N . ASN A 1 92 ? -6.512 -1.218 12.642 1.00 87.00 92 ASN A N 1
ATOM 675 C CA . ASN A 1 92 ? -7.357 -0.688 13.717 1.00 87.00 92 ASN A CA 1
ATOM 676 C C . ASN A 1 92 ? -7.047 0.777 14.069 1.00 87.00 92 ASN A C 1
ATOM 678 O O . ASN A 1 92 ? -7.665 1.337 14.969 1.00 87.00 92 ASN A O 1
ATOM 682 N N . GLN A 1 93 ? -6.048 1.377 13.420 1.00 85.19 93 GLN A N 1
ATOM 683 C CA . GLN A 1 93 ? -5.717 2.788 13.598 1.00 85.19 93 GLN A CA 1
ATOM 684 C C . GLN A 1 93 ? -6.523 3.627 12.602 1.00 85.19 93 GLN A C 1
ATOM 686 O O . GLN A 1 93 ? -6.786 3.153 11.493 1.00 85.19 93 GLN A O 1
ATOM 691 N N . PRO A 1 94 ? -6.911 4.862 12.964 1.00 84.25 94 PRO A N 1
ATOM 692 C CA . PRO A 1 94 ? -7.573 5.756 12.026 1.00 84.25 94 PRO A CA 1
ATOM 693 C C . PRO A 1 94 ? -6.663 5.979 10.813 1.00 84.25 94 PRO A C 1
ATOM 695 O O . PRO A 1 94 ? -5.542 6.475 10.943 1.00 84.25 94 PRO A O 1
ATOM 698 N N . ALA A 1 95 ? -7.138 5.567 9.638 1.00 87.62 95 ALA A N 1
ATOM 699 C CA . ALA A 1 95 ? -6.425 5.793 8.392 1.00 87.62 95 ALA A CA 1
ATOM 700 C C . ALA A 1 95 ? -6.543 7.276 7.994 1.00 87.62 95 ALA A C 1
ATOM 702 O O . ALA A 1 95 ? -7.596 7.879 8.215 1.00 87.62 95 ALA A O 1
ATOM 703 N N . PRO A 1 96 ? -5.497 7.876 7.396 1.00 89.69 96 PRO A N 1
ATOM 704 C CA . PRO A 1 96 ? -5.619 9.185 6.765 1.00 89.69 96 PRO A CA 1
ATOM 705 C C . PRO A 1 96 ? -6.662 9.142 5.649 1.00 89.69 96 PRO A C 1
ATOM 707 O O . PRO A 1 96 ? -6.905 8.075 5.072 1.00 89.69 96 PRO A O 1
ATOM 710 N N . THR A 1 97 ? -7.200 10.303 5.267 1.00 90.75 97 THR A N 1
ATOM 711 C CA . THR A 1 97 ? -8.114 10.325 4.125 1.00 90.75 97 THR A CA 1
ATOM 712 C C . THR A 1 97 ? -7.399 9.876 2.857 1.00 90.75 97 THR A C 1
ATOM 714 O O . THR A 1 97 ? -6.165 9.933 2.708 1.00 90.75 97 THR A O 1
ATOM 717 N N . ARG A 1 98 ? -8.195 9.417 1.898 1.00 90.38 98 ARG A N 1
ATOM 718 C CA . ARG A 1 98 ? -7.673 8.949 0.620 1.00 90.38 98 ARG A CA 1
ATOM 719 C C . ARG A 1 98 ? -6.938 10.057 -0.134 1.00 90.38 98 ARG A C 1
ATOM 721 O O . ARG A 1 98 ? -5.883 9.782 -0.702 1.00 90.38 98 ARG A O 1
ATOM 728 N N . GLU A 1 99 ? -7.433 11.297 -0.114 1.00 90.25 99 GLU A N 1
ATOM 729 C CA . GLU A 1 99 ? -6.749 12.428 -0.755 1.00 90.25 99 GLU A CA 1
ATOM 730 C C . GLU A 1 99 ? -5.417 12.747 -0.077 1.00 90.25 99 GLU A C 1
ATOM 732 O O . GLU A 1 99 ? -4.417 12.952 -0.765 1.00 90.25 99 GLU A O 1
ATOM 737 N N . GLN A 1 100 ? -5.367 12.721 1.261 1.00 90.69 100 GLN A N 1
ATOM 738 C CA . GLN A 1 100 ? -4.122 12.923 2.006 1.00 90.69 100 GLN A CA 1
ATOM 739 C C . GLN A 1 100 ? -3.085 11.855 1.662 1.00 90.69 100 GLN A C 1
ATOM 741 O O . GLN A 1 100 ? -1.901 12.155 1.503 1.00 90.69 100 GLN A O 1
ATOM 746 N N . THR A 1 101 ? -3.515 10.602 1.542 1.00 93.19 101 THR A N 1
ATOM 747 C CA . THR A 1 101 ? -2.627 9.495 1.185 1.00 93.19 101 THR A CA 1
ATOM 748 C C . THR A 1 101 ? -2.148 9.602 -0.264 1.00 93.19 101 THR A C 1
ATOM 750 O O . THR A 1 101 ? -0.964 9.415 -0.538 1.00 93.19 101 THR A O 1
ATOM 753 N N . SER A 1 102 ? -3.038 9.973 -1.187 1.00 93.25 102 SER A N 1
ATOM 754 C CA . SER A 1 102 ? -2.699 10.226 -2.591 1.00 93.25 102 SER A CA 1
ATOM 755 C C . SER A 1 102 ? -1.662 11.345 -2.722 1.00 93.25 102 SER A C 1
ATOM 757 O O . SER A 1 102 ? -0.645 11.173 -3.387 1.00 93.25 102 SER A O 1
ATOM 759 N N . ALA A 1 103 ? -1.858 12.463 -2.018 1.00 91.31 103 ALA A N 1
ATOM 760 C CA . ALA A 1 103 ? -0.909 13.572 -2.013 1.00 91.31 103 ALA A CA 1
ATOM 761 C C . ALA A 1 103 ? 0.476 13.152 -1.483 1.00 91.31 103 ALA A C 1
ATOM 763 O O . ALA A 1 103 ? 1.494 13.546 -2.050 1.00 91.31 103 ALA A O 1
ATOM 764 N N . GLN A 1 104 ? 0.531 12.315 -0.440 1.00 92.19 104 GLN A N 1
ATOM 765 C CA . GLN A 1 104 ? 1.789 11.775 0.097 1.00 92.19 104 GLN A CA 1
ATOM 766 C C . GLN A 1 104 ? 2.510 10.860 -0.901 1.00 92.19 104 GLN A C 1
ATOM 768 O O . GLN A 1 104 ? 3.730 10.945 -1.046 1.00 92.19 104 GLN A O 1
ATOM 773 N N . LEU A 1 105 ? 1.767 10.013 -1.614 1.00 92.19 105 LEU A N 1
ATOM 774 C CA . LEU A 1 105 ? 2.313 9.138 -2.653 1.00 92.19 105 LEU A CA 1
ATOM 775 C C . LEU A 1 105 ? 2.938 9.933 -3.812 1.00 92.19 105 LEU A C 1
ATOM 777 O O . LEU A 1 105 ? 4.044 9.604 -4.253 1.00 92.19 105 LEU A O 1
ATOM 781 N N . LEU A 1 106 ? 2.276 11.010 -4.254 1.00 91.38 106 LEU A N 1
ATOM 782 C CA . LEU A 1 106 ? 2.800 11.916 -5.284 1.00 91.38 106 LEU A CA 1
ATOM 783 C C . LEU A 1 106 ? 4.025 12.704 -4.807 1.00 91.38 106 LEU A C 1
ATOM 785 O O . LEU A 1 106 ? 5.007 12.843 -5.543 1.00 91.38 106 LEU A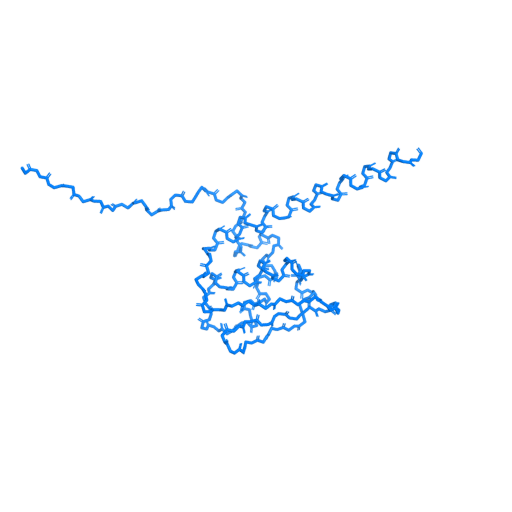 O 1
ATOM 789 N N . ALA A 1 107 ? 3.990 13.207 -3.571 1.00 89.06 107 ALA A N 1
ATOM 790 C CA . ALA A 1 107 ? 5.104 13.949 -2.989 1.00 89.06 107 ALA A CA 1
ATOM 791 C C . ALA A 1 107 ? 6.368 13.077 -2.904 1.00 89.06 107 ALA A C 1
ATOM 793 O O . ALA A 1 107 ? 7.436 13.497 -3.351 1.00 89.06 107 ALA A O 1
ATOM 794 N N . GLY A 1 108 ? 6.230 11.834 -2.427 1.00 85.75 108 GLY A N 1
ATOM 795 C CA . GLY A 1 108 ? 7.339 10.881 -2.366 1.00 85.75 108 GLY A CA 1
ATOM 796 C C . GLY A 1 108 ? 7.912 10.537 -3.745 1.00 85.75 108 GLY A C 1
ATOM 797 O O . GLY A 1 108 ? 9.127 10.425 -3.897 1.00 85.75 108 GLY A O 1
ATOM 798 N N . GLN A 1 109 ? 7.067 10.443 -4.778 1.00 83.12 109 GLN A N 1
ATOM 799 C CA . GLN A 1 109 ? 7.536 10.216 -6.148 1.00 83.12 109 GLN A CA 1
ATOM 800 C C . GLN A 1 109 ? 8.396 11.382 -6.661 1.00 83.12 109 GLN A C 1
ATOM 802 O O . GLN A 1 109 ? 9.451 11.159 -7.255 1.00 83.12 109 GLN A O 1
ATOM 807 N N . SER A 1 110 ? 7.963 12.617 -6.407 1.00 81.56 110 SER A N 1
ATOM 808 C CA . SER A 1 110 ? 8.672 13.829 -6.840 1.00 81.56 110 SER A CA 1
ATOM 809 C C . SER A 1 110 ? 10.083 13.886 -6.241 1.00 81.56 110 SER A C 1
ATOM 811 O O . SER A 1 110 ? 11.056 14.144 -6.948 1.00 81.56 110 SER A O 1
ATOM 813 N N . GLN A 1 111 ? 10.207 13.549 -4.954 1.00 81.31 111 GLN A N 1
ATOM 814 C CA . GLN A 1 111 ? 11.491 13.496 -4.250 1.00 81.31 111 GLN A CA 1
ATOM 815 C C . GLN A 1 111 ? 12.416 12.402 -4.799 1.00 81.31 111 GLN A C 1
ATOM 817 O O . GLN A 1 111 ? 13.608 12.639 -4.994 1.00 81.31 111 GLN A O 1
ATOM 822 N N . GLN A 1 112 ? 11.880 11.212 -5.093 1.00 80.75 112 GLN A N 1
ATOM 823 C CA . GLN A 1 112 ? 12.666 10.128 -5.688 1.00 80.75 112 GLN A CA 1
ATOM 824 C C . GLN A 1 112 ? 13.212 10.507 -7.070 1.00 80.75 112 GLN A C 1
ATOM 826 O O . GLN A 1 112 ? 14.364 10.205 -7.373 1.00 80.75 112 GLN A O 1
ATOM 831 N N . GLN A 1 113 ? 12.415 11.191 -7.895 1.00 82.00 113 GLN A N 1
ATOM 832 C CA . GLN A 1 113 ? 12.849 11.640 -9.220 1.00 82.00 113 GLN A CA 1
ATOM 833 C C . GLN A 1 113 ? 13.968 12.684 -9.134 1.00 82.00 113 GLN A C 1
ATOM 835 O O . GLN A 1 113 ? 14.950 12.577 -9.866 1.00 82.00 113 GLN A O 1
ATOM 840 N N . GLN A 1 114 ? 13.859 13.656 -8.224 1.00 82.50 114 GLN A N 1
ATOM 841 C CA . GLN A 1 114 ? 14.907 14.659 -7.997 1.00 82.50 114 GLN A CA 1
ATOM 842 C C . GLN A 1 114 ? 16.218 14.004 -7.546 1.00 82.50 114 GLN A C 1
ATOM 844 O O . GLN A 1 114 ? 17.253 14.188 -8.186 1.00 82.50 114 GLN A O 1
ATOM 849 N N . ALA A 1 115 ? 16.154 13.123 -6.541 1.00 81.88 115 ALA A N 1
ATOM 850 C CA . ALA A 1 115 ? 17.325 12.404 -6.045 1.00 81.88 115 ALA A CA 1
ATOM 851 C C . ALA A 1 115 ? 18.023 11.578 -7.143 1.00 81.88 115 ALA A C 1
ATOM 853 O O . ALA A 1 115 ? 19.252 11.552 -7.215 1.00 81.88 115 ALA A O 1
ATOM 854 N N . GLN A 1 116 ? 17.261 10.930 -8.030 1.00 80.69 116 GLN A N 1
ATOM 855 C CA . GLN A 1 116 ? 17.816 10.182 -9.164 1.00 80.69 116 GLN A CA 1
ATOM 856 C C . GLN A 1 116 ? 18.462 11.097 -10.213 1.00 80.69 116 GLN A C 1
ATOM 858 O O . GLN A 1 116 ? 19.486 10.738 -10.796 1.00 80.69 116 GLN A O 1
ATOM 863 N N . GLN A 1 117 ? 17.880 12.269 -10.477 1.00 83.75 117 GLN A N 1
ATOM 864 C CA . GLN A 1 117 ? 18.436 13.239 -11.422 1.00 83.75 117 GLN A CA 1
ATOM 865 C C . GLN A 1 117 ? 19.715 13.896 -10.897 1.00 83.75 117 GLN A C 1
ATOM 867 O O . GLN A 1 117 ? 20.613 14.191 -11.685 1.00 83.75 117 GLN A O 1
ATOM 872 N N . GLU A 1 118 ? 19.804 14.158 -9.594 1.00 84.12 118 GLU A N 1
ATOM 873 C CA . GLU A 1 118 ? 21.024 14.660 -8.960 1.00 84.12 118 GLU A CA 1
ATOM 874 C C . GLU A 1 118 ? 22.137 13.616 -8.977 1.00 84.12 118 GLU A C 1
ATOM 876 O O . GLU A 1 118 ? 23.243 13.938 -9.396 1.00 84.12 118 GLU A O 1
ATOM 881 N N . GLN A 1 119 ? 21.849 12.353 -8.651 1.00 79.38 119 GLN A N 1
ATOM 882 C CA . GLN A 1 119 ? 22.848 11.277 -8.730 1.00 79.38 119 GLN A CA 1
ATOM 883 C C . GLN A 1 119 ? 23.413 11.102 -10.145 1.00 79.38 119 GLN A C 1
ATOM 885 O O . GLN A 1 119 ? 24.617 10.923 -10.310 1.00 79.38 119 GLN A O 1
ATOM 890 N N . GLN A 1 120 ? 22.566 11.202 -11.174 1.00 80.12 120 GLN A N 1
ATOM 891 C CA . GLN A 1 120 ? 23.012 11.148 -12.569 1.00 80.12 120 GLN A CA 1
ATOM 892 C C . GLN A 1 120 ? 23.883 12.347 -12.947 1.00 80.12 120 GLN A C 1
ATOM 894 O O . GLN A 1 120 ? 24.889 12.166 -13.629 1.00 80.12 120 GLN A O 1
ATOM 899 N N . LYS A 1 121 ? 23.531 13.557 -12.488 1.00 80.44 121 LYS A N 1
ATOM 900 C CA . LYS A 1 121 ? 24.352 14.754 -12.709 1.00 80.44 121 LYS A CA 1
ATOM 901 C C . LYS A 1 121 ? 25.720 14.616 -12.037 1.00 80.44 121 LYS A C 1
ATOM 903 O O . LYS A 1 121 ? 26.727 14.759 -12.714 1.00 80.44 121 LYS A O 1
ATOM 908 N N . VAL A 1 122 ? 25.770 14.236 -10.759 1.00 80.56 122 VAL A N 1
ATOM 909 C CA . VAL A 1 122 ? 27.032 14.058 -10.015 1.00 80.56 122 VAL A CA 1
ATOM 910 C C . VAL A 1 122 ? 27.909 12.957 -10.629 1.00 80.56 122 VAL A C 1
ATOM 912 O O . VAL A 1 122 ? 29.122 13.116 -10.719 1.00 80.56 122 VAL A O 1
ATOM 915 N N . ALA A 1 123 ? 27.317 11.858 -11.106 1.00 76.56 123 ALA A N 1
ATOM 916 C CA . ALA A 1 123 ? 28.059 10.785 -11.773 1.00 76.56 123 ALA A CA 1
ATOM 917 C C . ALA A 1 123 ? 28.607 11.175 -13.162 1.00 76.56 123 ALA A C 1
ATOM 919 O O . ALA A 1 123 ? 29.567 10.562 -13.630 1.00 76.56 123 ALA A O 1
ATOM 920 N N . MET A 1 124 ? 27.993 12.156 -13.833 1.00 71.25 124 MET A N 1
ATOM 921 C CA . MET A 1 124 ? 28.455 12.690 -15.120 1.00 71.25 124 MET A CA 1
ATOM 922 C C . MET A 1 124 ? 29.524 13.779 -14.945 1.00 71.25 124 MET A C 1
ATOM 924 O O . MET A 1 124 ? 30.451 13.825 -15.744 1.00 71.25 124 MET A O 1
ATOM 928 N N . ASP A 1 125 ? 29.411 14.611 -13.906 1.00 65.69 125 ASP A N 1
ATOM 929 C CA . ASP A 1 125 ? 30.318 15.740 -13.619 1.00 65.69 125 ASP A CA 1
ATOM 930 C C . ASP A 1 125 ? 31.634 15.307 -12.934 1.00 65.69 125 ASP A C 1
ATOM 932 O O . ASP A 1 125 ? 32.580 16.078 -12.828 1.00 65.69 125 ASP A O 1
ATOM 936 N N . GLY A 1 126 ? 31.709 14.058 -12.462 1.00 61.25 126 GLY A N 1
ATOM 937 C CA . GLY A 1 126 ? 32.897 13.472 -11.831 1.00 61.25 126 GLY A CA 1
ATOM 938 C C . GLY A 1 126 ? 33.877 12.770 -12.783 1.00 61.25 126 GLY A C 1
ATOM 939 O O . GLY A 1 126 ? 34.626 11.911 -12.314 1.00 61.25 126 GLY A O 1
ATOM 940 N N . ARG A 1 127 ? 33.843 13.056 -14.093 1.00 51.50 127 ARG A N 1
ATOM 941 C CA . ARG A 1 127 ? 34.769 12.498 -15.099 1.00 51.50 127 ARG A CA 1
ATOM 942 C C . ARG A 1 127 ? 35.667 13.554 -15.720 1.00 51.50 127 ARG A C 1
ATOM 944 O O . ARG A 1 127 ? 35.145 14.634 -16.060 1.00 51.50 127 ARG A O 1
#

Foldseek 3Di:
DDDDDDDDPPDPPPDQPDDFLCDPPQQLVQVLVLQCVQDDPPQDSLQSLQVSLQLVVLVNRHSQQFDHWDDDPQWIWTHGPDPRRIGIGRRPDDGDGRSVSSSSSVVVVVVVVVVVVVVVVVVVVVD

Secondary structure (DSSP, 8-state):
----------------SS--TTSTTSTTHHHHHHHHHHS-TTS-HHHHHHHHHHHHHTT--SGGGEEEEEEETTEEEEEESSTT-EEEEESSSPPPPHHHHHHHHHHHHHHHHHHHHHHHHHHHHT-

Sequence (127 aa):
MSAQPAQTRETQVAAPKGPSLNDASHPDHALHNALRSKLPSLISNETAAHVTLLAKQNGIDSPDKLQNVTVQDGKAFVMGTTPGFRAAVHLNQPAPTREQTSAQLLAGQSQQQQAQQEQQKVAMDGR

pLDDT: mean 84.24, std 16.66, range [40.59, 97.0]

Radius of gyration: 18.39 Å; chains: 1; bounding box: 66×49×35 Å